Protein AF-A0AAW6YM95-F1 (afdb_monomer_lite)

pLDDT: mean 93.79, std 4.62, range [71.0, 97.94]

Foldseek 3Di:
DDDPLFDFDDPVPDGQARPQQGGHPVQDDDPPDDDDDDDFDADQLVSLVVVCVVVVRDDPSSVDNVVDDDPVPGD

Structure (mmCIF, N/CA/C/O backbone):
data_AF-A0AAW6YM95-F1
#
_entry.id   AF-A0AAW6YM95-F1
#
loop_
_atom_site.group_PDB
_atom_site.id
_atom_site.type_symbol
_atom_site.label_atom_id
_atom_site.label_alt_id
_atom_site.label_comp_id
_atom_site.label_asym_id
_atom_site.label_entity_id
_atom_site.label_seq_id
_atom_site.pdbx_PDB_ins_code
_atom_site.Cartn_x
_atom_site.Cartn_y
_atom_site.Cartn_z
_atom_site.occupancy
_atom_site.B_iso_or_equiv
_atom_site.auth_seq_id
_atom_site.auth_comp_id
_atom_site.auth_asym_id
_atom_site.auth_atom_id
_atom_site.pdbx_PDB_model_num
ATOM 1 N N . ASP A 1 1 ? -5.975 8.058 -12.255 1.00 85.50 1 ASP A N 1
ATOM 2 C CA . ASP A 1 1 ? -6.591 6.731 -12.454 1.00 85.50 1 ASP A CA 1
ATOM 3 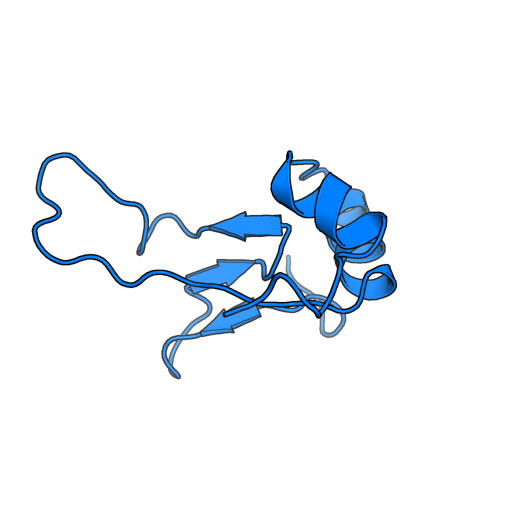C C . ASP A 1 1 ? -5.561 5.618 -12.418 1.00 85.50 1 ASP A C 1
ATOM 5 O O . ASP A 1 1 ? -4.390 5.850 -12.739 1.00 85.50 1 ASP A O 1
ATOM 9 N N . LEU A 1 2 ? -5.990 4.443 -11.958 1.00 93.56 2 LEU A N 1
ATOM 10 C CA . LEU A 1 2 ? -5.189 3.219 -11.954 1.00 93.56 2 LEU A CA 1
ATOM 11 C C . LEU A 1 2 ? -5.168 2.584 -13.349 1.00 93.56 2 LEU A C 1
ATOM 13 O O . LEU A 1 2 ? -6.019 2.859 -14.191 1.00 93.56 2 LEU A O 1
ATOM 17 N N . THR A 1 3 ? -4.156 1.763 -13.578 1.00 94.62 3 THR A N 1
ATOM 18 C CA . THR A 1 3 ? -3.881 1.023 -14.809 1.00 94.62 3 THR A CA 1
ATOM 19 C C . THR A 1 3 ? -3.551 -0.423 -14.455 1.00 94.62 3 THR A C 1
ATOM 21 O O . THR A 1 3 ? -3.193 -0.705 -13.314 1.00 94.62 3 THR A O 1
ATOM 24 N N . ASP A 1 4 ? -3.586 -1.324 -15.434 1.00 93.06 4 ASP A N 1
ATOM 25 C CA . ASP A 1 4 ? -3.304 -2.757 -15.225 1.00 93.06 4 ASP A CA 1
ATOM 26 C C . ASP A 1 4 ? -1.870 -3.044 -14.731 1.00 93.06 4 ASP A C 1
ATOM 28 O O . ASP A 1 4 ? -1.569 -4.136 -14.254 1.00 93.06 4 ASP A O 1
ATOM 32 N N . ASP A 1 5 ? -0.971 -2.061 -14.835 1.00 90.94 5 ASP A N 1
ATOM 33 C CA . ASP A 1 5 ? 0.399 -2.126 -14.320 1.00 90.94 5 ASP A CA 1
ATOM 34 C C . ASP A 1 5 ? 0.501 -1.872 -12.803 1.00 90.94 5 ASP A C 1
ATOM 36 O O . ASP A 1 5 ? 1.533 -2.188 -12.197 1.00 90.94 5 ASP A O 1
ATOM 40 N N . ASP A 1 6 ? -0.526 -1.281 -12.186 1.00 95.69 6 ASP A N 1
ATOM 41 C CA . ASP A 1 6 ? -0.510 -0.932 -10.769 1.00 95.69 6 ASP A CA 1
ATOM 42 C C . ASP A 1 6 ? -0.946 -2.112 -9.908 1.00 95.69 6 ASP A C 1
ATOM 44 O O . ASP A 1 6 ? -2.083 -2.578 -9.968 1.00 95.69 6 ASP A O 1
ATOM 48 N N . LEU A 1 7 ? -0.035 -2.570 -9.054 1.00 96.56 7 LEU A N 1
ATOM 49 C CA . LEU A 1 7 ? -0.356 -3.588 -8.067 1.00 96.56 7 LE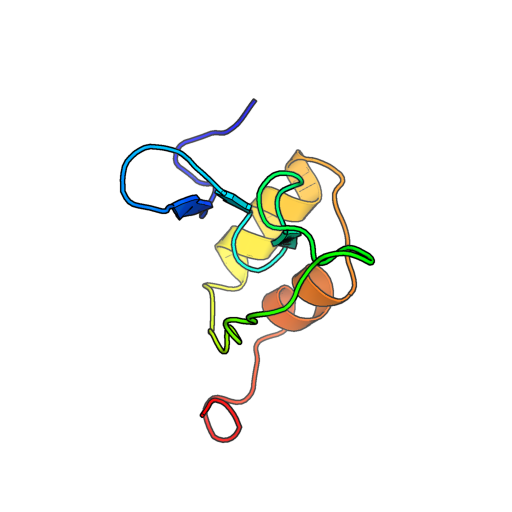U A CA 1
ATOM 50 C C . LEU A 1 7 ? -1.173 -2.967 -6.932 1.00 96.56 7 LEU A C 1
ATOM 52 O O . LEU A 1 7 ? -0.788 -1.949 -6.354 1.00 96.56 7 LEU A O 1
ATOM 56 N N . VAL A 1 8 ? -2.281 -3.617 -6.592 1.00 96.81 8 VAL A N 1
ATOM 57 C CA . VAL A 1 8 ? -3.160 -3.225 -5.490 1.00 96.81 8 VAL A CA 1
ATOM 58 C C . VAL A 1 8 ? -3.346 -4.376 -4.516 1.00 96.81 8 VAL A C 1
ATOM 60 O O . VAL A 1 8 ? -3.224 -5.545 -4.881 1.00 96.81 8 VAL A O 1
ATOM 63 N N . ILE A 1 9 ? -3.664 -4.028 -3.277 1.00 97.00 9 ILE A N 1
ATOM 64 C CA . ILE A 1 9 ? -4.144 -4.966 -2.264 1.00 97.00 9 ILE A CA 1
ATOM 65 C C . ILE A 1 9 ? -5.655 -4.816 -2.217 1.00 97.00 9 ILE A C 1
ATOM 67 O O . ILE A 1 9 ? -6.158 -3.694 -2.259 1.00 97.00 9 ILE A O 1
ATOM 71 N N . THR A 1 10 ? -6.376 -5.931 -2.168 1.00 95.81 10 THR A N 1
ATOM 72 C CA . THR A 1 10 ? -7.839 -5.958 -2.183 1.00 95.81 10 THR A CA 1
ATOM 73 C C . THR A 1 10 ? -8.364 -6.871 -1.089 1.00 95.81 10 THR A C 1
ATOM 75 O O . THR A 1 10 ? -7.741 -7.879 -0.757 1.00 95.81 10 THR A O 1
ATOM 78 N N . ASP A 1 11 ? -9.532 -6.528 -0.562 1.00 94.25 11 ASP A N 1
ATOM 79 C CA . ASP A 1 11 ? -10.338 -7.390 0.303 1.00 94.25 11 ASP A CA 1
ATOM 80 C C . ASP A 1 11 ? -11.161 -8.434 -0.487 1.00 94.25 11 ASP A C 1
ATOM 82 O O . ASP A 1 11 ? -11.920 -9.211 0.090 1.00 94.25 11 ASP A O 1
ATOM 86 N N . GLY A 1 12 ? -11.007 -8.466 -1.816 1.00 95.38 12 GLY A N 1
ATOM 87 C CA . GLY A 1 12 ? -11.756 -9.318 -2.739 1.00 95.38 12 GLY A CA 1
ATOM 88 C C . GLY A 1 12 ? -12.977 -8.638 -3.365 1.00 95.38 12 GLY A C 1
ATOM 89 O O . GLY A 1 12 ? -13.610 -9.237 -4.235 1.00 95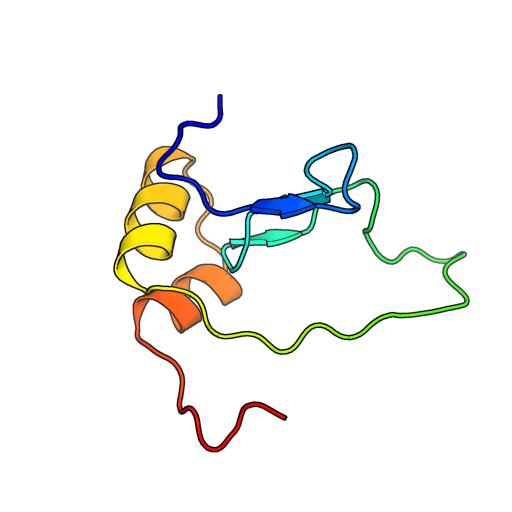.38 12 GLY A O 1
ATOM 90 N N . GLN A 1 13 ? -13.302 -7.411 -2.957 1.00 94.62 13 GLN A N 1
ATOM 91 C CA 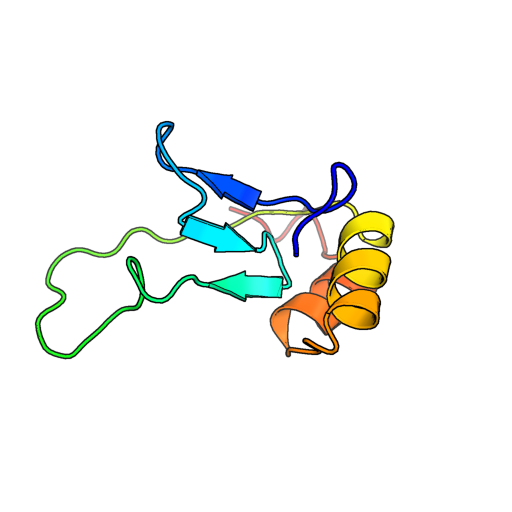. GLN A 1 13 ? -14.356 -6.580 -3.539 1.00 94.62 13 GLN A CA 1
ATOM 92 C C . GLN A 1 13 ? -13.761 -5.315 -4.164 1.00 94.62 13 GLN A C 1
ATOM 94 O O . GLN A 1 13 ? -14.045 -5.011 -5.323 1.00 94.62 13 GLN A O 1
ATOM 99 N N . GLU A 1 14 ? -12.909 -4.603 -3.423 1.00 93.94 14 GLU A N 1
ATOM 100 C CA . GLU A 1 14 ? -12.329 -3.334 -3.857 1.00 93.94 14 GLU A CA 1
ATOM 101 C C . GLU A 1 14 ? -10.840 -3.190 -3.494 1.00 93.94 14 GLU A C 1
ATOM 103 O O . GLU A 1 14 ? -10.328 -3.890 -2.613 1.00 93.94 14 GLU A O 1
ATOM 108 N N . PRO A 1 15 ? -10.088 -2.321 -4.195 1.00 95.25 15 PRO A N 1
ATOM 109 C CA . PRO A 1 15 ? -8.726 -1.979 -3.806 1.00 95.25 15 PRO A CA 1
ATOM 110 C C . PRO A 1 15 ? -8.699 -1.193 -2.489 1.00 95.25 15 PRO A C 1
ATOM 112 O O . PRO A 1 15 ? -9.293 -0.123 -2.386 1.00 95.25 15 PRO A O 1
ATOM 115 N N . ILE A 1 16 ? -7.932 -1.685 -1.518 1.00 96.44 16 ILE A N 1
ATOM 116 C CA . ILE A 1 16 ? -7.748 -1.070 -0.195 1.00 96.44 16 ILE A CA 1
ATOM 117 C C . ILE A 1 16 ? -6.355 -0.467 0.003 1.00 96.44 16 ILE A C 1
ATOM 119 O O . ILE A 1 16 ? -6.137 0.262 0.959 1.00 96.44 16 ILE A O 1
ATOM 123 N N . ALA A 1 17 ? -5.393 -0.741 -0.881 1.00 97.00 17 ALA A N 1
ATOM 124 C CA . ALA A 1 17 ? -4.084 -0.089 -0.868 1.00 97.00 17 ALA A CA 1
ATOM 125 C C . ALA A 1 17 ? -3.392 -0.181 -2.231 1.00 97.00 17 ALA A C 1
ATOM 127 O O . ALA A 1 17 ? -3.651 -1.088 -3.027 1.00 97.00 17 ALA A O 1
ATOM 128 N N . LEU A 1 18 ? -2.452 0.733 -2.468 1.00 96.94 18 LEU A N 1
ATOM 129 C CA . LEU A 1 18 ? -1.509 0.658 -3.574 1.00 96.94 18 LEU A CA 1
ATOM 130 C C . LEU A 1 18 ? -0.272 -0.106 -3.096 1.00 96.94 18 LEU A C 1
ATOM 132 O O . LEU A 1 18 ? 0.543 0.420 -2.329 1.00 96.94 18 LEU A O 1
ATOM 136 N N . ALA A 1 19 ? -0.161 -1.358 -3.532 1.00 96.88 19 ALA A N 1
ATOM 137 C CA . ALA A 1 19 ? 0.774 -2.333 -2.988 1.00 96.88 19 ALA A CA 1
ATOM 138 C C . ALA A 1 19 ? 2.210 -1.792 -3.008 1.00 96.88 19 ALA A C 1
ATOM 140 O O . ALA A 1 19 ? 2.680 -1.314 -4.038 1.00 96.88 19 ALA A O 1
ATOM 141 N N . GLY A 1 20 ? 2.897 -1.815 -1.862 1.00 95.62 20 GLY A N 1
ATOM 142 C CA . GLY A 1 20 ? 4.281 -1.341 -1.734 1.00 95.62 20 GLY A CA 1
ATOM 143 C C . GLY A 1 20 ? 4.503 0.161 -1.959 1.00 95.62 20 GLY A C 1
ATOM 144 O O . GLY A 1 20 ? 5.656 0.593 -1.989 1.00 95.62 20 GLY A O 1
ATOM 145 N N . VAL A 1 21 ? 3.443 0.964 -2.119 1.00 97.06 21 VAL A N 1
ATOM 146 C CA . VAL A 1 21 ? 3.527 2.416 -2.350 1.00 97.06 21 VAL A CA 1
ATOM 147 C C . VAL A 1 21 ? 2.822 3.198 -1.247 1.00 97.06 21 VAL A C 1
ATOM 149 O O . VAL A 1 21 ? 3.452 4.050 -0.616 1.00 97.06 21 VAL A O 1
ATOM 152 N N . MET A 1 22 ? 1.537 2.936 -1.007 1.00 96.69 22 MET A N 1
ATOM 153 C CA . MET A 1 22 ? 0.712 3.712 -0.078 1.00 96.69 22 MET A CA 1
ATOM 154 C C . MET A 1 22 ? -0.488 2.887 0.402 1.00 96.69 22 MET A C 1
ATOM 156 O O . MET A 1 22 ? -1.141 2.229 -0.405 1.00 96.69 22 MET A O 1
ATOM 160 N N . GLY A 1 23 ? -0.781 2.942 1.704 1.00 96.25 23 GLY A N 1
ATOM 161 C CA . GLY A 1 23 ? -2.009 2.369 2.268 1.00 96.25 23 GLY A CA 1
ATOM 162 C C . GLY A 1 23 ? -3.254 3.128 1.801 1.00 96.25 23 GLY A C 1
ATOM 163 O O . GLY A 1 23 ? -3.154 4.284 1.391 1.00 96.25 23 GLY A O 1
ATOM 164 N N . GLY A 1 24 ? -4.423 2.494 1.832 1.00 95.19 24 GLY A N 1
ATOM 165 C CA . GLY A 1 24 ? -5.681 3.184 1.555 1.00 95.19 24 GLY A CA 1
ATOM 166 C C . GLY A 1 24 ? -6.313 3.764 2.810 1.00 95.19 24 GLY A C 1
ATOM 167 O O . GLY A 1 24 ? -6.134 3.261 3.918 1.00 95.19 24 GLY A O 1
ATOM 168 N N . LEU A 1 25 ? -7.095 4.819 2.595 1.00 94.38 25 LEU A N 1
ATOM 169 C CA . LEU A 1 25 ? -7.786 5.560 3.646 1.00 94.38 25 LEU A CA 1
ATOM 170 C C . LEU A 1 25 ? -8.804 4.696 4.409 1.00 94.38 25 LEU A C 1
ATOM 172 O O . LEU A 1 25 ? -8.964 4.857 5.610 1.00 94.38 25 LEU A O 1
ATOM 176 N N . SER A 1 26 ? -9.479 3.763 3.730 1.00 92.56 26 SER A N 1
ATOM 177 C CA . SER A 1 26 ? -10.475 2.873 4.349 1.00 92.56 26 SER A CA 1
ATOM 178 C C . SER A 1 26 ? -9.876 1.866 5.334 1.00 92.56 26 SER A C 1
ATOM 180 O O . SER A 1 26 ? -10.605 1.308 6.150 1.00 92.56 26 SER A O 1
ATOM 182 N N . THR A 1 27 ? -8.565 1.634 5.265 1.00 94.19 27 THR A N 1
ATOM 183 C CA . THR A 1 27 ? -7.835 0.676 6.107 1.00 94.19 27 THR A CA 1
ATOM 184 C C . THR A 1 27 ? -6.735 1.337 6.935 1.00 94.19 27 THR A C 1
ATOM 186 O O . THR A 1 27 ? -5.878 0.649 7.486 1.00 94.19 27 THR A O 1
ATOM 189 N N . GLU A 1 28 ? -6.717 2.669 6.991 1.00 96.06 28 GLU A N 1
ATOM 190 C CA . GLU A 1 28 ? -5.793 3.413 7.840 1.00 96.06 28 GLU A CA 1
ATOM 191 C C . GLU A 1 28 ? -6.087 3.131 9.323 1.00 96.06 28 GLU A C 1
ATOM 193 O O . GLU A 1 28 ? -7.234 2.944 9.729 1.00 96.06 28 GLU A O 1
ATOM 198 N N . ILE A 1 29 ? -5.033 3.065 10.136 1.00 97.12 29 ILE A N 1
ATOM 199 C CA . ILE A 1 29 ? -5.160 2.938 11.589 1.00 97.12 29 ILE A CA 1
ATOM 200 C C . ILE A 1 29 ? -5.506 4.316 12.160 1.00 97.12 29 ILE A C 1
ATOM 202 O O . ILE A 1 29 ? -4.769 5.270 11.921 1.00 97.12 29 ILE A O 1
ATOM 206 N N . ASP A 1 30 ? -6.572 4.401 12.955 1.00 97.06 30 ASP A N 1
ATOM 207 C CA . ASP A 1 30 ? -6.979 5.616 13.662 1.00 97.06 30 ASP A CA 1
ATOM 208 C C . ASP A 1 30 ? -7.069 5.396 15.186 1.00 97.06 30 ASP A C 1
ATOM 210 O O . ASP A 1 30 ? -6.741 4.324 15.706 1.00 97.06 30 ASP A O 1
ATOM 214 N N . ASP A 1 31 ? -7.515 6.422 15.917 1.00 97.81 31 ASP A N 1
ATOM 215 C CA . ASP A 1 31 ? -7.637 6.397 17.382 1.00 97.81 31 ASP A CA 1
ATOM 216 C C . ASP A 1 31 ? -8.654 5.363 17.908 1.00 97.81 31 ASP A C 1
ATOM 218 O O . ASP A 1 31 ? -8.640 5.023 19.093 1.00 97.81 31 ASP A O 1
ATOM 222 N N . ASN A 1 32 ? -9.545 4.858 17.051 1.00 97.56 32 ASN A N 1
ATOM 223 C CA . ASN A 1 32 ? -10.564 3.867 17.391 1.00 97.56 32 ASN A CA 1
ATOM 224 C C . ASN A 1 32 ? -10.165 2.440 16.975 1.00 97.56 32 ASN A C 1
ATOM 226 O O . ASN A 1 32 ? -10.877 1.486 17.311 1.00 97.56 32 ASN A O 1
ATOM 230 N N . THR A 1 33 ? -9.050 2.259 16.260 1.00 97.81 33 THR A N 1
ATOM 231 C CA . THR A 1 33 ? -8.581 0.940 15.825 1.00 97.81 33 THR A CA 1
ATOM 232 C C . THR A 1 33 ? -8.203 0.066 17.023 1.00 97.81 33 THR A C 1
ATOM 234 O O . THR A 1 33 ? -7.290 0.364 17.787 1.00 97.81 33 THR A O 1
ATOM 237 N N . THR A 1 34 ? -8.880 -1.076 17.164 1.00 97.94 34 THR A N 1
ATOM 238 C CA . THR A 1 34 ? -8.636 -2.050 18.251 1.00 97.94 34 THR A CA 1
ATOM 239 C C . THR A 1 34 ? -8.008 -3.355 17.776 1.00 97.94 34 THR A C 1
ATOM 241 O O . THR A 1 34 ? -7.459 -4.105 18.579 1.00 97.94 34 THR A O 1
ATOM 244 N N . THR A 1 35 ? -8.085 -3.641 16.476 1.00 97.38 35 THR A N 1
ATOM 245 C CA . THR A 1 35 ? -7.530 -4.846 15.855 1.00 97.38 35 THR A CA 1
ATOM 246 C C . THR A 1 35 ? -6.666 -4.437 14.675 1.00 97.38 35 THR A C 1
ATOM 248 O O . THR A 1 35 ? -7.089 -3.625 13.857 1.00 97.38 35 THR A O 1
ATOM 251 N N . VAL A 1 36 ? -5.463 -5.004 14.591 1.00 96.75 36 VAL A N 1
ATOM 252 C CA . VAL A 1 36 ? -4.475 -4.667 13.562 1.00 96.75 36 VAL A CA 1
ATOM 253 C C . VAL A 1 36 ? -4.061 -5.929 12.819 1.00 96.75 36 VAL A C 1
ATOM 255 O O . VAL A 1 36 ? -3.745 -6.946 13.437 1.00 96.75 36 VAL A O 1
ATOM 258 N N . LEU A 1 37 ? -4.033 -5.836 11.492 1.00 94.62 37 LEU A N 1
ATOM 259 C CA . LEU A 1 37 ? -3.373 -6.795 10.616 1.00 94.62 37 LEU A CA 1
ATOM 260 C C . LEU A 1 37 ? -2.021 -6.209 10.201 1.00 94.62 37 LEU A C 1
ATOM 262 O O . LEU A 1 37 ? -1.956 -5.065 9.757 1.00 94.62 37 LEU A O 1
ATOM 266 N N . ILE A 1 38 ? -0.948 -6.984 10.351 1.00 94.50 38 ILE A N 1
ATOM 267 C CA . ILE A 1 38 ? 0.392 -6.578 9.919 1.00 94.50 38 ILE A CA 1
ATOM 268 C C . ILE A 1 38 ? 0.665 -7.203 8.555 1.00 94.50 38 ILE A C 1
ATOM 270 O O . ILE A 1 38 ? 0.576 -8.419 8.397 1.00 94.50 38 ILE A O 1
ATOM 274 N N . GLU A 1 39 ? 1.018 -6.369 7.583 1.00 93.50 39 GLU A N 1
ATOM 275 C CA . GLU A 1 39 ? 1.449 -6.806 6.260 1.00 93.50 39 GLU A CA 1
ATOM 276 C C . GLU A 1 39 ? 2.982 -6.815 6.174 1.00 93.50 39 GLU A C 1
ATOM 278 O O . GLU A 1 39 ? 3.638 -5.800 6.415 1.00 93.50 39 GLU A O 1
ATOM 283 N N . SER A 1 40 ? 3.543 -7.961 5.789 1.00 92.50 40 SER A N 1
ATOM 284 C CA . SER A 1 40 ? 4.954 -8.141 5.442 1.00 92.50 40 SER A CA 1
ATOM 285 C C . SER A 1 40 ? 5.008 -8.793 4.064 1.00 92.50 40 SER A C 1
ATOM 287 O O . SER A 1 40 ? 4.631 -9.951 3.897 1.00 92.50 40 SER A O 1
ATOM 289 N N . ALA A 1 41 ? 5.388 -8.025 3.043 1.00 91.62 41 ALA A N 1
ATOM 290 C CA . ALA A 1 41 ? 5.325 -8.472 1.657 1.00 91.62 41 ALA A CA 1
ATOM 291 C C . ALA A 1 41 ? 6.478 -7.911 0.820 1.00 91.62 41 ALA A C 1
ATOM 293 O O . ALA A 1 41 ? 7.027 -6.842 1.098 1.00 91.62 41 ALA A O 1
ATOM 294 N N . MET A 1 42 ? 6.820 -8.635 -0.247 1.00 91.88 42 MET A N 1
ATOM 295 C CA . MET A 1 42 ? 7.763 -8.187 -1.266 1.00 91.88 42 MET A CA 1
ATOM 296 C C . MET A 1 42 ? 7.049 -8.010 -2.597 1.00 91.88 42 MET A C 1
ATOM 298 O O . MET A 1 42 ? 6.436 -8.943 -3.117 1.00 91.88 42 MET A O 1
ATOM 302 N N . PHE A 1 43 ? 7.209 -6.833 -3.191 1.00 93.44 43 PHE A N 1
ATOM 303 C CA . PHE A 1 43 ? 6.641 -6.518 -4.495 1.00 93.44 43 PHE A CA 1
ATOM 304 C C . PHE A 1 43 ? 7.716 -6.436 -5.576 1.00 93.44 43 PHE A C 1
ATOM 306 O O . PHE A 1 43 ? 8.900 -6.222 -5.306 1.00 93.44 43 PHE A O 1
ATOM 313 N N . ASN A 1 44 ? 7.302 -6.574 -6.836 1.00 93.44 44 ASN A N 1
ATOM 314 C CA . ASN A 1 44 ? 8.208 -6.394 -7.963 1.00 93.44 44 ASN A CA 1
ATOM 315 C C . ASN A 1 44 ? 8.688 -4.933 -8.027 1.00 93.44 44 ASN A C 1
ATOM 317 O O . ASN A 1 44 ? 7.906 -4.024 -8.314 1.00 93.44 44 ASN A O 1
ATOM 321 N N . SER A 1 45 ? 9.989 -4.715 -7.827 1.00 94.75 45 SER A N 1
ATOM 322 C CA . SER A 1 45 ? 10.601 -3.380 -7.773 1.00 94.75 45 SER A CA 1
ATOM 323 C C . SER A 1 45 ? 10.323 -2.521 -9.011 1.00 94.75 45 SER A C 1
ATOM 325 O O . SER A 1 45 ? 10.153 -1.304 -8.905 1.00 94.75 45 SER A O 1
ATOM 327 N N . SER A 1 46 ? 10.219 -3.139 -10.193 1.00 94.44 46 SER A N 1
ATOM 328 C CA . SER A 1 46 ? 9.933 -2.423 -11.437 1.00 94.44 46 SER A CA 1
ATOM 329 C C . SER A 1 46 ? 8.496 -1.912 -11.491 1.00 94.44 46 SER A C 1
ATOM 331 O O . SER A 1 46 ? 8.280 -0.822 -12.017 1.00 94.44 46 SER A O 1
ATOM 333 N N . HIS A 1 47 ? 7.531 -2.660 -10.946 1.00 95.06 47 HIS A N 1
ATOM 334 C CA . HIS A 1 47 ? 6.130 -2.232 -10.876 1.00 95.06 47 HIS A CA 1
ATOM 335 C C . HIS A 1 47 ? 5.996 -1.062 -9.902 1.00 95.06 47 HIS A C 1
ATOM 337 O O . HIS A 1 47 ? 5.538 0.007 -10.299 1.00 95.06 47 HIS A O 1
ATOM 343 N N . ILE A 1 48 ? 6.543 -1.207 -8.689 1.00 96.50 48 ILE A N 1
ATOM 344 C CA . ILE A 1 48 ? 6.537 -0.149 -7.667 1.00 96.50 48 ILE A CA 1
ATOM 345 C C . ILE A 1 48 ? 7.128 1.152 -8.210 1.00 96.50 48 ILE A C 1
ATOM 347 O O . ILE A 1 48 ? 6.506 2.209 -8.101 1.00 96.50 48 ILE A O 1
ATOM 351 N N . ARG A 1 49 ? 8.287 1.080 -8.881 1.00 95.56 49 ARG A N 1
ATOM 352 C CA . ARG A 1 49 ? 8.927 2.256 -9.486 1.00 95.56 49 ARG A CA 1
ATOM 353 C C . ARG A 1 49 ? 8.037 2.951 -10.514 1.00 95.56 49 ARG A C 1
ATOM 355 O O . ARG A 1 49 ? 7.999 4.183 -10.558 1.00 95.56 49 ARG A O 1
ATOM 362 N N . ARG A 1 50 ? 7.390 2.183 -11.399 1.00 95.75 50 ARG A N 1
ATOM 363 C CA . ARG A 1 50 ? 6.523 2.737 -12.452 1.00 95.75 50 ARG A CA 1
ATOM 364 C C . ARG A 1 50 ? 5.303 3.409 -11.830 1.00 95.75 50 ARG A C 1
ATOM 366 O O . ARG A 1 50 ? 5.052 4.575 -12.131 1.00 95.75 50 ARG A O 1
ATOM 373 N N . THR A 1 51 ? 4.625 2.716 -10.923 1.00 97.12 51 THR A N 1
ATOM 374 C CA . THR A 1 51 ? 3.430 3.194 -10.225 1.00 97.12 51 THR A CA 1
ATOM 375 C C . THR A 1 51 ? 3.707 4.448 -9.390 1.00 97.12 51 THR A C 1
ATOM 377 O O . THR A 1 51 ? 3.075 5.481 -9.617 1.00 97.12 51 THR A O 1
ATOM 380 N N . ALA A 1 52 ? 4.706 4.416 -8.499 1.00 96.75 52 ALA A N 1
ATOM 381 C CA . ALA A 1 52 ? 5.051 5.544 -7.628 1.00 96.75 52 ALA A CA 1
ATOM 382 C C . ALA A 1 52 ? 5.423 6.802 -8.429 1.00 96.75 52 ALA A C 1
ATOM 384 O O . ALA A 1 52 ? 5.013 7.913 -8.093 1.00 96.75 52 ALA A O 1
ATOM 385 N N . ARG A 1 53 ? 6.162 6.642 -9.537 1.00 96.00 53 ARG A N 1
ATOM 386 C CA . ARG A 1 53 ? 6.518 7.763 -10.415 1.00 96.00 53 ARG A CA 1
ATOM 387 C C . ARG A 1 53 ? 5.313 8.306 -11.182 1.00 96.00 53 ARG A C 1
ATOM 389 O O . ARG A 1 53 ? 5.174 9.522 -11.272 1.00 96.00 53 ARG A O 1
ATOM 396 N N . ARG A 1 54 ? 4.474 7.434 -11.751 1.00 96.81 54 ARG A N 1
ATOM 397 C CA . ARG A 1 54 ? 3.314 7.827 -12.569 1.00 96.81 54 ARG A CA 1
ATOM 398 C C . ARG A 1 54 ? 2.270 8.581 -11.749 1.00 96.81 54 ARG A C 1
ATOM 400 O O . ARG A 1 54 ? 1.719 9.559 -12.238 1.00 96.81 54 ARG A O 1
ATOM 407 N N . LEU A 1 55 ? 2.036 8.145 -10.513 1.00 96.44 55 LEU A N 1
ATOM 408 C CA . LEU A 1 55 ? 1.086 8.775 -9.594 1.00 96.44 55 LEU A CA 1
ATOM 409 C C . LEU A 1 55 ? 1.703 9.913 -8.765 1.00 96.44 55 LEU A C 1
ATOM 411 O O . LEU A 1 55 ? 0.995 10.542 -7.990 1.00 96.44 55 LEU A O 1
ATOM 415 N N . ALA A 1 56 ? 3.004 10.186 -8.924 1.00 96.44 56 ALA A N 1
ATOM 416 C CA . ALA A 1 56 ? 3.759 11.140 -8.107 1.00 96.44 56 ALA A CA 1
ATOM 417 C C . ALA A 1 56 ? 3.685 10.858 -6.587 1.00 96.44 56 ALA A C 1
ATOM 419 O O . ALA A 1 56 ? 3.779 11.769 -5.769 1.00 96.44 56 ALA A O 1
ATOM 420 N N . LEU A 1 57 ? 3.573 9.580 -6.211 1.00 95.38 57 LEU A N 1
ATOM 421 C CA . LEU A 1 57 ? 3.474 9.096 -4.832 1.00 95.38 57 LEU A CA 1
ATOM 422 C C . LEU A 1 57 ? 4.776 8.412 -4.412 1.00 95.38 57 LEU A C 1
ATOM 424 O O . LEU A 1 57 ? 4.858 7.188 -4.323 1.00 95.38 57 LEU A O 1
ATOM 428 N N . ARG A 1 58 ? 5.824 9.202 -4.173 1.00 94.69 58 ARG A N 1
ATOM 429 C CA . ARG A 1 58 ? 7.076 8.678 -3.613 1.00 94.69 58 ARG A CA 1
ATOM 430 C C . ARG A 1 58 ? 7.024 8.678 -2.092 1.00 94.69 58 ARG A C 1
ATOM 432 O O . ARG A 1 58 ? 7.112 9.737 -1.478 1.00 94.69 58 ARG A O 1
ATOM 439 N N . SER A 1 59 ? 6.923 7.487 -1.513 1.00 96.06 59 SER A N 1
ATOM 440 C CA . SER A 1 59 ? 6.956 7.255 -0.070 1.00 96.06 59 SER A CA 1
ATOM 441 C C . SER A 1 59 ? 8.244 6.536 0.341 1.00 96.06 59 SER A C 1
ATOM 443 O O . SER A 1 59 ? 8.979 6.001 -0.494 1.00 96.06 59 SER A O 1
ATOM 445 N N . GLU A 1 60 ? 8.507 6.474 1.646 1.00 95.75 60 GLU A N 1
ATOM 446 C CA . GLU A 1 60 ? 9.587 5.639 2.189 1.00 95.75 60 GLU A CA 1
ATOM 447 C C . GLU A 1 60 ? 9.406 4.159 1.819 1.00 95.75 60 GLU A C 1
ATOM 449 O O . GLU A 1 60 ? 10.381 3.473 1.506 1.00 95.75 60 GLU A O 1
ATOM 454 N N . SER A 1 61 ? 8.159 3.675 1.797 1.00 94.62 61 SER A N 1
ATOM 455 C CA . SER A 1 61 ? 7.843 2.302 1.394 1.00 94.62 61 SER A CA 1
ATOM 456 C C . SER A 1 61 ? 8.180 2.064 -0.077 1.00 94.62 61 SER A C 1
ATOM 458 O O . SER A 1 61 ? 8.914 1.121 -0.395 1.00 94.62 61 SER A O 1
ATOM 460 N N . SER A 1 62 ? 7.741 2.961 -0.970 1.00 95.81 62 SER A N 1
ATOM 461 C CA . SER A 1 62 ? 8.002 2.812 -2.403 1.00 95.81 62 SER A CA 1
ATOM 462 C C . SER A 1 62 ? 9.500 2.851 -2.690 1.00 95.81 62 SER A C 1
ATOM 464 O O . SER A 1 62 ? 10.009 2.008 -3.421 1.00 95.81 62 SER A O 1
ATOM 466 N N . LEU A 1 63 ? 10.246 3.757 -2.047 1.00 95.88 63 LEU A N 1
ATOM 467 C CA . LEU A 1 63 ? 11.692 3.877 -2.230 1.00 95.88 63 LEU A CA 1
ATOM 468 C C . LEU A 1 63 ? 12.452 2.602 -1.833 1.00 95.88 63 LEU A C 1
ATOM 470 O O . LEU A 1 63 ? 13.407 2.219 -2.514 1.00 95.88 63 LEU A O 1
ATOM 474 N N . ARG A 1 64 ? 12.054 1.950 -0.735 1.00 93.69 64 ARG A N 1
ATOM 475 C CA . ARG A 1 64 ? 12.680 0.699 -0.277 1.00 93.69 64 ARG A CA 1
ATOM 476 C C . ARG A 1 64 ? 12.361 -0.453 -1.226 1.00 93.69 64 ARG A C 1
ATOM 478 O O . ARG A 1 64 ? 13.274 -1.144 -1.668 1.00 93.69 64 ARG A O 1
ATOM 485 N N . ASN A 1 65 ? 11.094 -0.595 -1.608 1.00 92.88 65 ASN A N 1
ATOM 486 C CA . ASN A 1 65 ? 10.648 -1.620 -2.549 1.00 92.88 65 ASN A CA 1
ATOM 487 C C . ASN A 1 65 ? 11.266 -1.449 -3.955 1.00 92.88 65 ASN A C 1
ATOM 489 O O . ASN A 1 65 ? 11.630 -2.435 -4.593 1.00 92.88 65 ASN A O 1
ATOM 493 N N . GLU A 1 66 ? 11.475 -0.212 -4.424 1.00 93.00 66 GLU A N 1
ATOM 494 C CA . GLU A 1 66 ? 12.191 0.092 -5.677 1.00 93.00 66 GLU A CA 1
ATOM 495 C C . GLU A 1 66 ? 13.643 -0.420 -5.675 1.00 93.00 66 GLU A C 1
ATOM 497 O O . GLU A 1 66 ? 14.166 -0.798 -6.725 1.00 93.00 66 GLU A O 1
ATOM 502 N N . ARG A 1 67 ? 14.309 -0.418 -4.514 1.00 91.06 67 ARG A N 1
ATOM 503 C CA . ARG A 1 67 ? 15.715 -0.834 -4.361 1.00 91.06 67 ARG A CA 1
ATOM 504 C C . ARG A 1 67 ? 15.888 -2.334 -4.123 1.00 91.06 67 ARG A C 1
ATOM 506 O O . ARG A 1 67 ? 17.015 -2.819 -4.186 1.00 91.06 67 ARG A O 1
ATOM 513 N N . GLY A 1 68 ? 14.787 -3.050 -3.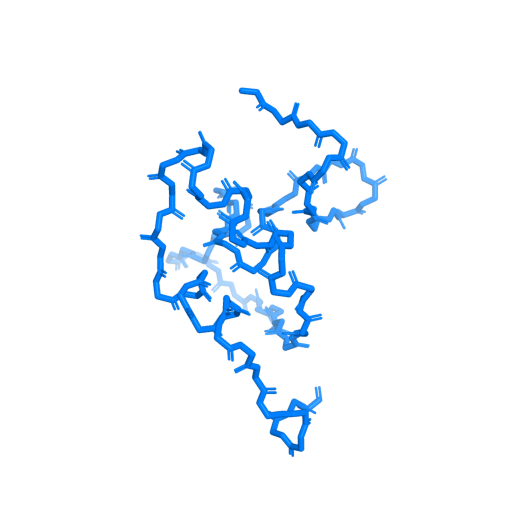907 1.00 82.31 68 GLY A N 1
ATOM 514 C CA . GLY A 1 68 ? 14.789 -4.455 -3.523 1.00 82.31 68 GLY A CA 1
ATOM 515 C C . GLY A 1 68 ? 14.965 -4.632 -2.016 1.00 82.31 68 GLY A C 1
ATOM 516 O O . GLY A 1 68 ? 15.737 -3.925 -1.367 1.00 82.31 68 GLY A O 1
ATOM 517 N N . LEU A 1 69 ? 14.226 -5.593 -1.466 1.00 85.94 69 LEU A N 1
ATOM 518 C CA . LEU A 1 69 ? 14.271 -5.968 -0.056 1.00 85.94 69 LEU A CA 1
ATOM 519 C C . LEU A 1 69 ? 15.039 -7.282 0.114 1.00 85.94 69 LEU A C 1
ATOM 521 O O . LEU A 1 69 ? 15.102 -8.106 -0.800 1.00 85.94 69 LEU A O 1
ATOM 525 N N . ASN A 1 70 ? 15.630 -7.481 1.292 1.00 88.00 70 ASN A N 1
ATOM 526 C CA . ASN A 1 70 ? 16.247 -8.754 1.637 1.00 88.00 70 ASN A CA 1
ATOM 527 C C . ASN A 1 70 ? 15.151 -9.770 1.983 1.00 88.00 70 ASN A C 1
ATOM 529 O O . ASN A 1 70 ? 14.494 -9.639 3.008 1.00 88.00 70 ASN A O 1
ATOM 533 N N . ILE A 1 71 ? 14.989 -10.801 1.154 1.00 83.06 71 ILE A N 1
ATOM 534 C CA . ILE A 1 71 ? 13.999 -11.867 1.371 1.00 83.06 71 ILE A CA 1
ATOM 535 C C . ILE A 1 71 ? 14.155 -12.536 2.740 1.00 83.06 71 ILE A C 1
ATOM 537 O O . ILE A 1 71 ? 13.160 -12.905 3.347 1.00 83.06 71 ILE A O 1
ATOM 541 N N . ALA A 1 72 ? 15.382 -12.667 3.252 1.00 86.38 72 ALA A N 1
ATOM 542 C CA . ALA A 1 72 ? 15.627 -13.333 4.530 1.00 86.38 72 ALA A CA 1
ATOM 543 C C . ALA A 1 72 ? 15.068 -12.571 5.748 1.00 86.38 72 ALA A C 1
ATOM 545 O O . ALA A 1 72 ? 15.133 -13.093 6.855 1.00 86.38 72 ALA A O 1
ATOM 546 N N . THR A 1 73 ? 14.574 -11.341 5.567 1.00 83.25 73 THR A N 1
ATOM 547 C CA . THR A 1 73 ? 13.992 -10.517 6.638 1.00 83.25 73 THR A CA 1
ATOM 548 C C . THR A 1 73 ? 12.480 -10.347 6.505 1.00 83.25 73 THR A C 1
ATOM 550 O O . THR A 1 73 ? 11.929 -9.433 7.112 1.00 83.25 73 THR A O 1
ATOM 553 N N . ILE A 1 74 ? 11.832 -11.132 5.646 1.00 81.00 74 ILE A N 1
ATOM 554 C CA . ILE A 1 74 ? 10.383 -11.105 5.449 1.00 81.00 74 ILE A CA 1
ATOM 555 C C . ILE A 1 74 ? 9.823 -12.320 6.182 1.00 81.00 74 ILE A C 1
ATOM 557 O O . ILE A 1 74 ? 10.115 -13.449 5.787 1.00 81.00 74 ILE A O 1
ATOM 561 N N . ASP A 1 75 ? 9.095 -12.051 7.266 1.00 71.00 75 ASP A N 1
ATOM 562 C CA . ASP A 1 75 ? 8.409 -13.060 8.085 1.00 71.00 75 AS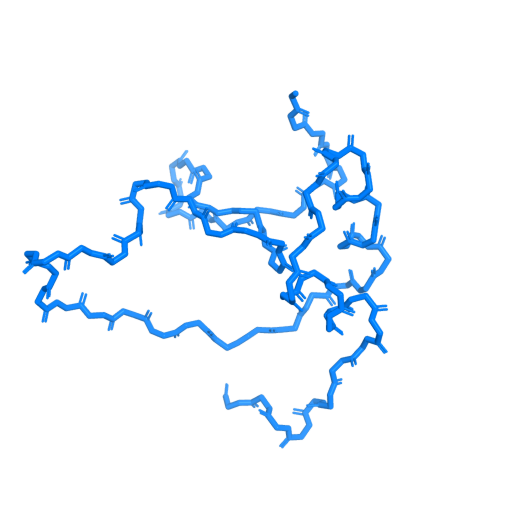P A CA 1
ATOM 563 C C . ASP A 1 75 ? 7.199 -13.674 7.364 1.00 71.00 75 ASP A C 1
ATOM 565 O O . ASP A 1 75 ? 6.510 -12.923 6.628 1.00 71.00 75 ASP A O 1
#

Secondary structure (DSSP, 8-state):
---TTS-EEESSSSEEEETTTEE-GGG---TT----PPP-----HHHHHHHHHHTT---HHHHHHHH---GGG--

Radius of gyration: 12.94 Å; chains: 1; bounding box: 31×24×34 Å

Sequence (75 aa):
DLTDDDLVITDGQEPIALAGVMGGLSTEIDDNTTTVLIESAMFNSSHIRRTARRLALRSESSLRNERGLNIATID

InterPro domains:
  IPR005146 B3/B4 tRNA-binding domain [PF03483] (2-72)
  IPR020825 Phenylalanyl-tRNA synthetase-like, B3/B4 [G3DSA:3.50.40.10] (1-75)

Organism: NCBI:txid197614